Protein AF-A0A519VRC7-F1 (afdb_monomer_lite)

Structure (mmCIF, N/CA/C/O backbone):
data_AF-A0A519VRC7-F1
#
_entry.id   AF-A0A519VRC7-F1
#
loop_
_atom_site.group_PDB
_atom_site.id
_atom_site.type_symbol
_atom_site.label_atom_id
_atom_site.label_alt_id
_atom_site.label_comp_id
_atom_site.label_asym_id
_atom_site.label_entity_id
_atom_site.label_seq_id
_atom_site.pdbx_PDB_ins_code
_atom_site.Cartn_x
_atom_site.Cartn_y
_atom_site.Cartn_z
_atom_site.occupancy
_atom_site.B_iso_or_equiv
_atom_site.auth_seq_id
_atom_site.auth_comp_id
_atom_site.auth_asym_id
_atom_site.auth_atom_id
_atom_site.pdbx_PDB_model_num
ATOM 1 N N . MET A 1 1 ? -18.542 -10.908 6.623 1.00 58.62 1 MET A N 1
ATOM 2 C CA . MET A 1 1 ? -17.490 -10.082 5.990 1.00 58.62 1 MET A CA 1
ATOM 3 C C . MET A 1 1 ? -16.163 -10.431 6.639 1.00 58.62 1 MET A C 1
ATOM 5 O O . MET A 1 1 ? -16.157 -10.652 7.844 1.00 58.62 1 MET A O 1
ATOM 9 N N . LYS A 1 2 ? -15.075 -10.552 5.869 1.00 70.38 2 LYS A N 1
ATOM 10 C CA . LYS A 1 2 ? -13.732 -10.655 6.460 1.00 70.38 2 LYS A CA 1
ATOM 11 C C . LYS A 1 2 ? -13.361 -9.280 7.009 1.00 70.38 2 LYS A C 1
ATOM 13 O O . LYS A 1 2 ? -13.588 -8.289 6.325 1.00 70.38 2 LYS A O 1
ATOM 18 N N . VAL A 1 3 ? -12.844 -9.231 8.231 1.00 91.62 3 VAL A N 1
ATOM 19 C CA . VAL A 1 3 ? -12.370 -7.981 8.828 1.00 91.62 3 VAL A CA 1
ATOM 20 C C . VAL A 1 3 ? -11.045 -7.610 8.151 1.00 91.62 3 VAL A C 1
ATOM 22 O O . VAL A 1 3 ? -10.138 -8.446 8.086 1.00 91.62 3 VAL A O 1
ATOM 25 N N . GLU A 1 4 ? -10.968 -6.409 7.576 1.00 96.88 4 GLU A N 1
ATOM 26 C CA . GLU A 1 4 ? -9.759 -5.900 6.919 1.00 96.88 4 GLU A CA 1
ATOM 27 C C . GLU A 1 4 ? -8.818 -5.296 7.959 1.00 96.88 4 GLU A C 1
ATOM 29 O O . GLU A 1 4 ? -9.276 -4.510 8.776 1.00 96.88 4 GLU A O 1
ATOM 34 N N . TYR A 1 5 ? -7.531 -5.639 7.935 1.00 97.56 5 TYR A N 1
ATOM 35 C CA . TYR A 1 5 ? -6.515 -5.116 8.850 1.00 97.56 5 TYR A CA 1
ATOM 36 C C . TYR A 1 5 ? -5.162 -4.943 8.153 1.00 97.56 5 TYR A C 1
ATOM 38 O O . TYR A 1 5 ? -4.868 -5.587 7.141 1.00 97.56 5 TYR A O 1
ATOM 46 N N . ILE A 1 6 ? -4.320 -4.076 8.715 1.00 98.12 6 ILE A N 1
ATOM 47 C CA . ILE A 1 6 ? -2.991 -3.750 8.194 1.00 98.12 6 ILE A CA 1
ATOM 48 C C . ILE A 1 6 ? -2.000 -4.881 8.485 1.00 98.12 6 ILE A C 1
ATOM 50 O O . ILE A 1 6 ? -1.872 -5.308 9.633 1.00 98.12 6 ILE A O 1
ATOM 54 N N . LEU A 1 7 ? -1.266 -5.336 7.466 1.00 97.06 7 LEU A N 1
ATOM 55 C CA . LEU A 1 7 ? -0.176 -6.306 7.610 1.00 97.06 7 LEU A CA 1
ATOM 56 C C . LEU A 1 7 ? 1.176 -5.621 7.813 1.00 97.06 7 LEU A C 1
ATOM 58 O O . LEU A 1 7 ? 1.909 -5.950 8.746 1.00 97.06 7 LEU A O 1
ATOM 62 N N . CYS A 1 8 ? 1.531 -4.692 6.924 1.00 97.12 8 CYS A N 1
ATOM 63 C CA . CYS A 1 8 ? 2.845 -4.056 6.916 1.00 97.12 8 CYS A CA 1
ATOM 64 C C . CYS A 1 8 ? 2.860 -2.764 6.092 1.00 97.12 8 CYS A C 1
ATOM 66 O O . CYS A 1 8 ? 1.933 -2.474 5.332 1.00 97.12 8 CYS A O 1
ATOM 68 N N . ALA A 1 9 ? 3.932 -1.986 6.258 1.00 97.19 9 ALA A N 1
ATOM 69 C CA . ALA A 1 9 ? 4.186 -0.812 5.436 1.00 97.19 9 ALA A CA 1
ATOM 70 C C . ALA A 1 9 ? 4.524 -1.229 4.004 1.00 97.19 9 ALA A C 1
ATOM 72 O O . ALA A 1 9 ? 5.100 -2.294 3.762 1.00 97.19 9 ALA A O 1
ATOM 73 N N . SER A 1 10 ? 4.191 -0.365 3.055 1.00 96.56 10 SER A N 1
ATOM 74 C CA . SER A 1 10 ? 4.404 -0.629 1.643 1.00 96.56 10 SER A CA 1
ATOM 75 C C . SER A 1 10 ? 4.634 0.645 0.842 1.00 96.56 10 SER A C 1
ATOM 77 O O . SER A 1 10 ? 4.271 1.742 1.271 1.00 96.56 10 SER A O 1
ATOM 79 N N . ILE A 1 11 ? 5.259 0.496 -0.321 1.00 93.56 11 ILE A N 1
ATOM 80 C CA . ILE A 1 11 ? 5.466 1.581 -1.279 1.00 93.56 11 ILE A CA 1
ATOM 81 C C . ILE A 1 11 ? 5.090 1.069 -2.659 1.00 93.56 11 ILE A C 1
ATOM 83 O O . ILE A 1 11 ? 5.576 0.011 -3.065 1.00 93.56 11 ILE A O 1
ATOM 87 N N . HIS A 1 12 ? 4.234 1.811 -3.353 1.00 93.12 12 HIS A N 1
ATOM 88 C CA . HIS A 1 12 ? 3.865 1.534 -4.736 1.00 93.12 12 HIS A CA 1
ATOM 89 C C . HIS A 1 12 ? 4.799 2.275 -5.696 1.00 93.12 12 HIS A C 1
ATOM 91 O O . HIS A 1 12 ? 4.997 3.481 -5.577 1.00 93.12 12 HIS A O 1
ATOM 97 N N . PHE A 1 13 ? 5.376 1.541 -6.642 1.00 88.12 13 PHE A N 1
ATOM 98 C CA . PHE A 1 13 ? 6.201 2.070 -7.720 1.00 88.12 13 PHE A CA 1
ATOM 99 C C . PHE A 1 13 ? 5.489 1.793 -9.036 1.00 88.12 13 PHE A C 1
ATOM 101 O O . PHE A 1 13 ? 5.391 0.638 -9.453 1.00 88.12 13 PHE A O 1
ATOM 108 N N . ASP A 1 14 ? 4.973 2.841 -9.671 1.00 88.44 14 ASP A N 1
ATOM 109 C CA . ASP A 1 14 ? 4.269 2.711 -10.942 1.00 88.44 14 ASP A CA 1
ATOM 110 C C . ASP A 1 14 ? 5.249 2.762 -12.117 1.00 88.44 14 ASP A C 1
ATOM 112 O O . ASP A 1 14 ? 5.842 3.799 -12.409 1.00 88.44 14 ASP A O 1
ATOM 116 N N . ASP A 1 15 ? 5.429 1.625 -12.786 1.00 87.44 15 ASP A N 1
ATOM 117 C CA . ASP A 1 15 ? 6.232 1.492 -14.004 1.00 87.44 15 ASP A CA 1
ATOM 118 C C . ASP A 1 15 ? 5.366 1.389 -15.273 1.00 87.44 15 ASP A C 1
ATOM 120 O O . ASP A 1 15 ? 5.877 1.099 -16.359 1.00 87.44 15 ASP A O 1
ATOM 124 N N . GLY A 1 16 ? 4.049 1.594 -15.141 1.00 89.38 16 GLY A N 1
ATOM 125 C CA . GLY A 1 16 ? 3.080 1.491 -16.229 1.00 89.38 16 GLY A CA 1
ATOM 126 C C . GLY A 1 16 ? 2.809 0.063 -16.716 1.00 89.38 16 GLY A C 1
ATOM 127 O O . GLY A 1 16 ? 2.117 -0.106 -17.721 1.00 89.38 16 GLY A O 1
ATOM 128 N N . LYS A 1 17 ? 3.328 -0.976 -16.046 1.00 92.56 17 LYS A N 1
ATOM 129 C CA . LYS A 1 17 ? 3.153 -2.385 -16.439 1.00 92.56 17 LYS A CA 1
ATOM 130 C C . LYS A 1 17 ? 2.329 -3.150 -15.415 1.00 92.56 17 LYS A C 1
ATOM 132 O O . LYS A 1 17 ? 2.380 -2.866 -14.227 1.00 92.56 17 LYS A O 1
ATOM 137 N N . LYS A 1 18 ? 1.584 -4.157 -15.871 1.00 96.44 18 LYS A N 1
ATOM 138 C CA . LYS A 1 18 ? 0.919 -5.116 -14.983 1.00 96.44 18 LYS A CA 1
ATOM 139 C C . LYS A 1 18 ? 1.885 -6.250 -14.641 1.00 96.44 18 LYS A C 1
ATOM 141 O O . LYS A 1 18 ? 2.461 -6.846 -15.549 1.00 96.44 18 LYS A O 1
ATOM 146 N N . HIS A 1 19 ? 2.009 -6.555 -13.357 1.00 95.06 19 HIS A N 1
ATOM 147 C CA . HIS A 1 19 ? 2.846 -7.617 -12.808 1.00 95.06 19 HIS A CA 1
ATOM 148 C C . HIS A 1 19 ? 1.994 -8.694 -12.131 1.00 95.06 19 HIS A C 1
ATOM 150 O O . HIS A 1 19 ? 0.927 -8.421 -11.573 1.00 95.06 19 HIS A O 1
ATOM 156 N N . ASP A 1 20 ? 2.477 -9.935 -12.160 1.00 94.69 20 ASP A N 1
ATOM 157 C CA . ASP A 1 20 ? 1.837 -11.040 -11.450 1.00 94.69 20 ASP A CA 1
ATOM 158 C C . ASP A 1 20 ? 2.011 -10.878 -9.934 1.00 94.69 20 ASP A C 1
ATOM 160 O O . ASP A 1 20 ? 3.091 -10.550 -9.444 1.00 94.69 20 ASP A O 1
ATOM 164 N N . GLY A 1 21 ? 0.938 -11.120 -9.177 1.00 90.81 21 GLY A N 1
ATOM 165 C CA . GLY A 1 21 ? 0.962 -11.037 -7.714 1.00 90.81 21 GLY A CA 1
ATOM 166 C C . GLY A 1 21 ? 0.957 -9.617 -7.132 1.00 90.81 21 GLY A C 1
ATOM 167 O O . GLY A 1 21 ? 1.192 -9.470 -5.934 1.00 90.81 21 GLY A O 1
ATOM 168 N N . GLN A 1 22 ? 0.685 -8.578 -7.933 1.00 94.75 22 GLN A N 1
ATOM 169 C CA . GLN A 1 22 ? 0.440 -7.229 -7.408 1.00 94.75 22 GLN A CA 1
ATOM 170 C C . GLN A 1 22 ? -0.881 -7.163 -6.606 1.00 94.75 22 GLN A C 1
ATOM 172 O O . GLN A 1 22 ? -1.768 -7.992 -6.832 1.00 94.75 22 GLN A O 1
ATOM 177 N N . PRO A 1 23 ? -1.048 -6.190 -5.688 1.00 96.75 23 PRO A N 1
ATOM 178 C CA . PRO A 1 23 ? -2.302 -6.016 -4.954 1.00 96.75 23 PRO A CA 1
ATOM 179 C C . PRO A 1 23 ? -3.508 -5.813 -5.878 1.00 96.75 23 PRO A C 1
ATOM 181 O O . PRO A 1 23 ? -3.400 -5.165 -6.919 1.00 96.75 23 PRO A O 1
ATOM 184 N N . ASP A 1 24 ? -4.674 -6.309 -5.463 1.00 96.62 24 ASP A N 1
ATOM 185 C CA . ASP A 1 24 ? -5.881 -6.403 -6.300 1.00 96.62 24 ASP A CA 1
ATOM 186 C C . ASP A 1 24 ? -6.395 -5.034 -6.778 1.00 96.62 24 ASP A C 1
ATOM 188 O O . ASP A 1 24 ? -7.063 -4.930 -7.806 1.00 96.62 24 ASP A O 1
ATOM 192 N N . ASN A 1 25 ? -6.095 -3.973 -6.025 1.00 96.94 25 ASN A N 1
ATOM 193 C CA . ASN A 1 25 ? -6.519 -2.604 -6.307 1.00 96.94 25 ASN A CA 1
ATOM 194 C C . ASN A 1 25 ? -5.438 -1.737 -6.973 1.00 96.94 25 ASN A C 1
ATOM 196 O O . ASN A 1 25 ? -5.619 -0.526 -7.089 1.00 96.94 25 ASN A O 1
ATOM 200 N N . ILE A 1 26 ? -4.328 -2.336 -7.402 1.00 95.25 26 ILE A N 1
ATOM 201 C CA . ILE A 1 26 ? -3.294 -1.676 -8.199 1.00 95.25 26 ILE A CA 1
ATOM 202 C C . ILE A 1 26 ? -3.458 -2.124 -9.649 1.00 95.25 26 ILE A C 1
ATOM 204 O O . ILE A 1 26 ? -3.598 -3.314 -9.918 1.00 95.25 26 ILE A O 1
ATOM 208 N N . ALA A 1 27 ? -3.470 -1.180 -10.594 1.00 95.75 27 ALA A N 1
ATOM 209 C CA . ALA A 1 27 ? -3.605 -1.483 -12.022 1.00 95.75 27 ALA A CA 1
ATOM 210 C C . ALA A 1 27 ? -2.246 -1.762 -12.684 1.00 95.75 27 ALA A C 1
ATOM 212 O O . ALA A 1 27 ? -2.108 -2.733 -13.431 1.00 95.75 27 ALA A O 1
ATOM 213 N N . THR A 1 28 ? -1.242 -0.943 -12.369 1.00 94.62 28 THR A N 1
ATOM 214 C CA . THR A 1 28 ? 0.121 -1.002 -12.912 1.00 94.62 28 THR A CA 1
ATOM 215 C C . THR A 1 28 ? 1.159 -0.749 -11.825 1.00 94.62 28 THR A C 1
ATOM 217 O O . THR A 1 28 ? 0.840 -0.202 -10.769 1.00 94.62 28 THR A O 1
ATOM 220 N N . GLY A 1 29 ? 2.404 -1.142 -12.073 1.00 91.06 29 GLY A N 1
ATOM 221 C CA . GLY A 1 29 ? 3.483 -1.054 -11.108 1.00 91.06 29 GLY A CA 1
ATOM 222 C C . GLY A 1 29 ? 3.559 -2.237 -10.158 1.00 91.06 29 GLY A C 1
ATOM 223 O O . GLY A 1 29 ? 2.828 -3.221 -10.252 1.00 91.06 29 GLY A O 1
ATOM 224 N N . PHE A 1 30 ? 4.466 -2.114 -9.201 1.00 92.56 30 PHE A N 1
ATOM 225 C CA . PHE A 1 30 ? 4.718 -3.122 -8.183 1.00 92.56 30 PHE A CA 1
ATOM 226 C C . PHE A 1 30 ? 4.752 -2.489 -6.793 1.00 92.56 30 PHE A C 1
ATOM 228 O O . PHE A 1 30 ? 4.959 -1.285 -6.632 1.00 92.56 30 PHE A O 1
ATOM 235 N N . VAL A 1 31 ? 4.547 -3.312 -5.767 1.00 94.69 31 VAL A N 1
ATOM 236 C CA . VAL A 1 31 ? 4.521 -2.870 -4.371 1.00 94.69 31 VAL A CA 1
ATOM 237 C C . VAL A 1 31 ? 5.629 -3.562 -3.590 1.00 94.69 31 VAL A C 1
ATOM 239 O O . VAL A 1 31 ? 5.736 -4.785 -3.611 1.00 94.69 31 VAL A O 1
ATOM 242 N N . ILE A 1 32 ? 6.445 -2.781 -2.879 1.00 94.50 32 ILE A N 1
ATOM 243 C CA . ILE A 1 32 ? 7.470 -3.308 -1.971 1.00 94.50 32 ILE A CA 1
ATOM 244 C C . ILE A 1 32 ? 6.993 -3.168 -0.536 1.00 94.50 32 ILE A C 1
ATOM 246 O O . ILE A 1 32 ? 6.724 -2.062 -0.063 1.00 94.50 32 ILE A O 1
ATOM 250 N N . CYS A 1 33 ? 6.951 -4.296 0.163 1.00 96.00 33 CYS A N 1
ATOM 251 C CA . CYS A 1 33 ? 6.538 -4.391 1.555 1.00 96.00 33 CYS A CA 1
ATOM 252 C C . CYS A 1 33 ? 7.739 -4.446 2.504 1.00 96.00 33 CYS A C 1
ATOM 254 O O . CYS A 1 33 ? 8.799 -4.973 2.171 1.00 96.00 33 CYS A O 1
ATOM 256 N N . GLY A 1 34 ? 7.551 -3.954 3.724 1.00 95.06 34 GLY A N 1
ATOM 257 C CA . GLY A 1 34 ? 8.567 -3.982 4.767 1.00 95.06 34 GLY A CA 1
ATOM 258 C C . GLY A 1 34 ? 7.966 -3.727 6.142 1.00 95.06 34 GLY A C 1
ATOM 259 O O . GLY A 1 34 ? 6.842 -3.242 6.266 1.00 95.06 34 GLY A O 1
ATOM 260 N N . ARG A 1 35 ? 8.720 -4.033 7.207 1.00 94.75 35 ARG A N 1
ATOM 261 C CA . ARG A 1 35 ? 8.265 -3.762 8.583 1.00 94.75 35 ARG A CA 1
ATOM 262 C C . ARG A 1 35 ? 7.905 -2.282 8.761 1.00 94.75 35 ARG A C 1
ATOM 264 O O . ARG A 1 35 ? 6.907 -1.962 9.389 1.00 94.75 35 ARG A O 1
ATOM 271 N N . ARG A 1 36 ? 8.702 -1.376 8.196 1.00 93.44 36 ARG A N 1
ATOM 272 C CA . ARG A 1 36 ? 8.420 0.062 8.095 1.00 93.44 36 ARG A CA 1
ATOM 273 C C . ARG A 1 36 ? 8.807 0.567 6.706 1.00 93.44 36 ARG A C 1
ATOM 275 O O . ARG A 1 36 ? 9.580 -0.088 6.011 1.00 93.44 36 ARG A O 1
ATOM 282 N N . HIS A 1 37 ? 8.356 1.766 6.337 1.00 92.06 37 HIS A N 1
ATOM 283 C CA . HIS A 1 37 ? 8.649 2.365 5.025 1.00 92.06 37 HIS A CA 1
ATOM 284 C C . HIS A 1 37 ? 10.154 2.450 4.717 1.00 92.06 37 HIS A C 1
ATOM 286 O O . HIS A 1 37 ? 10.565 2.231 3.581 1.00 92.06 37 HIS A O 1
ATOM 292 N N . HIS A 1 38 ? 10.999 2.706 5.728 1.00 90.19 38 HIS A N 1
ATOM 293 C CA . HIS A 1 38 ? 12.454 2.715 5.535 1.00 90.19 38 HIS A CA 1
ATOM 294 C C . HIS A 1 38 ? 12.996 1.349 5.083 1.00 90.19 38 HIS A C 1
ATOM 296 O O . HIS A 1 38 ? 13.928 1.307 4.285 1.00 90.19 38 HIS A O 1
ATOM 302 N N . ASN A 1 39 ? 12.400 0.241 5.543 1.00 93.56 39 ASN A N 1
ATOM 303 C CA . ASN A 1 39 ? 12.791 -1.098 5.111 1.00 93.56 39 ASN A CA 1
ATOM 304 C C . ASN A 1 39 ? 12.406 -1.338 3.649 1.00 93.56 39 ASN A C 1
ATOM 306 O O . ASN A 1 39 ? 13.199 -1.929 2.930 1.00 93.56 39 ASN A O 1
ATOM 310 N N . CYS A 1 40 ? 11.260 -0.824 3.183 1.00 92.62 40 CYS A N 1
ATOM 311 C CA . CYS A 1 40 ? 10.874 -0.924 1.771 1.00 92.62 40 CYS A CA 1
ATOM 312 C C . CYS A 1 40 ? 11.926 -0.276 0.857 1.00 92.62 40 CYS A C 1
ATOM 314 O O . CYS A 1 40 ? 12.377 -0.887 -0.111 1.00 92.62 40 CYS A O 1
ATOM 316 N N . TYR A 1 41 ? 12.365 0.944 1.192 1.00 88.50 41 TYR A N 1
ATOM 317 C CA . TYR A 1 41 ? 13.406 1.635 0.426 1.00 88.50 41 TYR A CA 1
ATOM 318 C C . TYR A 1 41 ? 14.753 0.905 0.473 1.00 88.50 41 TYR A C 1
ATOM 320 O O . TYR A 1 41 ? 15.419 0.799 -0.554 1.00 88.50 41 TYR A O 1
ATOM 328 N N . GLN A 1 42 ? 15.149 0.389 1.641 1.00 89.81 42 GLN A N 1
ATOM 329 C CA . GLN A 1 42 ? 16.382 -0.390 1.778 1.00 89.81 42 GLN A CA 1
ATOM 330 C C . GLN A 1 42 ? 16.344 -1.660 0.924 1.00 89.81 42 GLN A C 1
ATOM 332 O O . GLN A 1 42 ? 17.304 -1.926 0.209 1.00 89.81 42 GLN A O 1
ATOM 337 N N . THR A 1 43 ? 15.235 -2.405 0.938 1.00 92.38 43 THR A N 1
ATOM 338 C CA . THR A 1 43 ? 15.060 -3.594 0.094 1.00 92.38 43 THR A CA 1
ATOM 339 C C . THR A 1 43 ? 15.207 -3.252 -1.385 1.00 92.38 43 THR A C 1
ATOM 341 O O . THR A 1 43 ? 15.953 -3.933 -2.086 1.00 92.38 43 THR A O 1
ATOM 344 N N . LEU A 1 44 ? 14.561 -2.179 -1.854 1.00 88.50 44 LEU A N 1
ATOM 345 C CA . LEU A 1 44 ? 14.691 -1.740 -3.243 1.00 88.50 44 LEU A CA 1
ATOM 346 C C . LEU A 1 44 ? 16.144 -1.403 -3.602 1.00 88.50 44 LEU A C 1
ATOM 348 O O . LEU A 1 44 ? 16.645 -1.858 -4.629 1.00 88.50 44 LEU A O 1
ATOM 352 N N . GLN A 1 45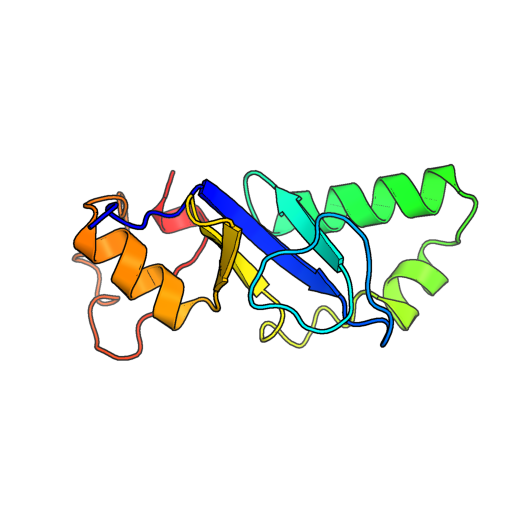 ? 16.829 -0.642 -2.743 1.00 86.50 45 GLN A N 1
ATOM 353 C CA . GLN A 1 45 ? 18.229 -0.281 -2.957 1.00 86.50 45 GLN A CA 1
ATOM 354 C C . GLN A 1 45 ? 19.125 -1.525 -3.016 1.00 86.50 45 GLN A C 1
ATOM 356 O O . GLN A 1 45 ? 19.927 -1.658 -3.935 1.00 86.50 45 GLN A O 1
ATOM 361 N N . SER A 1 46 ? 18.963 -2.466 -2.081 1.00 89.75 46 SER A N 1
ATOM 362 C CA . SER A 1 46 ? 19.747 -3.705 -2.057 1.00 89.75 46 SER A CA 1
ATOM 363 C C . SER A 1 46 ? 19.540 -4.560 -3.308 1.00 89.75 46 SER A C 1
ATOM 365 O O . SER A 1 46 ? 20.511 -5.102 -3.831 1.00 89.75 46 SER A O 1
ATOM 367 N N . ILE A 1 47 ? 18.304 -4.660 -3.813 1.00 90.00 47 ILE A N 1
ATOM 368 C CA . ILE A 1 47 ? 18.013 -5.374 -5.064 1.00 90.00 47 ILE A CA 1
ATOM 369 C C . ILE A 1 47 ? 18.693 -4.678 -6.247 1.00 90.00 47 ILE A C 1
ATOM 371 O O . ILE A 1 47 ? 19.344 -5.345 -7.046 1.00 90.00 47 ILE A O 1
ATOM 375 N N . GLY A 1 48 ? 18.588 -3.349 -6.349 1.00 87.50 48 GLY A N 1
ATOM 376 C CA . GLY A 1 48 ? 19.210 -2.599 -7.440 1.00 87.50 48 GLY A CA 1
ATOM 377 C C . GLY A 1 48 ? 20.733 -2.760 -7.471 1.00 87.50 48 GLY A C 1
ATOM 378 O O . GLY A 1 48 ? 21.286 -3.086 -8.519 1.00 87.50 48 GLY A O 1
ATOM 379 N N . VAL A 1 49 ? 21.394 -2.653 -6.313 1.00 86.62 49 VAL A N 1
ATOM 380 C CA . VAL A 1 49 ? 22.843 -2.889 -6.184 1.00 86.62 49 VAL A CA 1
ATOM 381 C C . VAL A 1 49 ? 23.214 -4.316 -6.598 1.00 86.62 49 VAL A C 1
ATOM 383 O O . VAL A 1 49 ? 24.177 -4.509 -7.339 1.00 86.62 49 VAL A O 1
ATOM 386 N N . ALA A 1 50 ? 22.440 -5.322 -6.178 1.00 90.88 50 ALA A N 1
ATOM 387 C CA . ALA A 1 50 ? 22.680 -6.717 -6.555 1.00 90.88 50 ALA A CA 1
ATOM 388 C C . ALA A 1 50 ? 22.534 -6.968 -8.069 1.00 90.88 50 ALA A C 1
ATOM 390 O O . ALA A 1 50 ? 23.173 -7.873 -8.603 1.00 90.88 50 ALA A O 1
ATOM 391 N N . LEU A 1 51 ? 21.725 -6.160 -8.761 1.00 90.19 51 LEU A N 1
ATOM 392 C CA . LEU A 1 51 ? 21.544 -6.194 -10.215 1.00 90.19 51 LEU A CA 1
ATOM 393 C C . LEU A 1 51 ? 22.540 -5.298 -10.976 1.00 90.19 51 LEU A C 1
ATOM 395 O O . LEU A 1 51 ? 22.453 -5.197 -12.198 1.00 90.19 51 LEU A O 1
ATOM 399 N N . GLY A 1 52 ? 23.487 -4.658 -10.282 1.00 87.56 52 GLY A N 1
ATOM 400 C CA . GLY A 1 52 ? 24.486 -3.775 -10.889 1.00 87.56 52 GLY A CA 1
ATOM 401 C C . GLY A 1 52 ? 23.954 -2.396 -11.290 1.00 87.56 52 GLY A C 1
ATOM 402 O O . GLY A 1 52 ? 24.604 -1.706 -12.072 1.00 87.56 52 GLY A O 1
ATOM 403 N N . ILE A 1 53 ? 22.792 -1.988 -10.773 1.00 84.19 53 ILE A N 1
ATOM 404 C CA . ILE A 1 53 ? 22.230 -0.649 -10.982 1.00 84.19 53 ILE A CA 1
ATOM 405 C C . ILE A 1 53 ? 22.937 0.320 -10.031 1.00 84.19 53 ILE A C 1
ATOM 407 O O . ILE A 1 53 ? 23.051 0.050 -8.833 1.00 84.19 53 ILE A O 1
ATOM 411 N N . SER A 1 54 ? 23.413 1.450 -10.555 1.00 76.19 54 SER A N 1
ATOM 412 C CA . SER A 1 54 ? 24.088 2.461 -9.736 1.00 76.19 54 SER A CA 1
ATOM 413 C C . SER A 1 54 ? 23.126 3.123 -8.739 1.00 76.19 54 SER A C 1
ATOM 415 O O . SER A 1 54 ? 21.948 3.326 -9.039 1.00 76.19 54 SER A O 1
ATOM 417 N N . ASP A 1 55 ? 23.625 3.513 -7.560 1.00 69.50 55 ASP A N 1
ATOM 418 C CA . ASP A 1 55 ? 22.817 4.208 -6.543 1.00 69.50 55 ASP A CA 1
ATOM 419 C C . ASP A 1 55 ? 22.134 5.471 -7.109 1.00 69.50 55 ASP A C 1
ATOM 421 O O . ASP A 1 55 ? 20.970 5.740 -6.805 1.00 69.50 55 ASP A O 1
ATOM 425 N N . ASP A 1 56 ? 22.821 6.206 -7.990 1.00 69.44 56 ASP A N 1
ATOM 426 C CA . ASP A 1 56 ? 22.293 7.404 -8.650 1.00 69.44 56 ASP A CA 1
ATOM 427 C C . ASP A 1 56 ? 21.100 7.103 -9.571 1.00 69.44 56 ASP A C 1
ATOM 429 O O . ASP A 1 56 ? 20.159 7.897 -9.634 1.00 69.44 56 ASP A O 1
ATOM 433 N N . GLU A 1 57 ? 21.101 5.966 -10.273 1.00 67.25 57 GLU A N 1
ATOM 434 C CA . GLU A 1 57 ? 19.982 5.543 -11.124 1.00 67.25 57 GLU A CA 1
ATOM 435 C C . GLU A 1 57 ? 18.785 5.068 -10.303 1.00 67.25 57 GLU A C 1
ATOM 437 O O . GLU A 1 57 ? 17.646 5.387 -10.649 1.00 67.25 57 GLU A O 1
ATOM 442 N N . ILE A 1 58 ? 19.024 4.363 -9.193 1.00 67.88 58 ILE A N 1
ATOM 443 C CA . ILE A 1 58 ? 17.956 3.954 -8.272 1.00 67.88 58 ILE A CA 1
ATOM 444 C C . ILE A 1 58 ? 17.286 5.209 -7.690 1.00 67.88 58 ILE A C 1
ATOM 446 O O . ILE A 1 58 ? 16.059 5.331 -7.710 1.00 67.88 58 ILE A O 1
ATOM 450 N N . VAL A 1 59 ? 18.083 6.180 -7.225 1.00 62.44 59 VAL A N 1
ATOM 451 C CA . VAL A 1 59 ? 17.588 7.435 -6.640 1.00 62.44 59 VAL A CA 1
ATOM 452 C C . VAL A 1 59 ? 16.850 8.300 -7.666 1.00 62.44 59 VAL A C 1
ATOM 454 O O . VAL A 1 59 ? 15.772 8.799 -7.349 1.00 62.44 59 VAL A O 1
ATOM 457 N N . LYS A 1 60 ? 17.375 8.461 -8.889 1.00 60.97 60 LYS A N 1
ATOM 458 C CA . LYS A 1 60 ? 16.756 9.311 -9.924 1.00 60.97 60 LYS A CA 1
ATOM 459 C C . LYS A 1 60 ? 15.472 8.732 -10.518 1.00 60.97 60 LYS A C 1
ATOM 461 O O . LYS A 1 60 ? 14.559 9.505 -10.793 1.00 60.97 60 LYS A O 1
ATOM 466 N N . ASN A 1 61 ? 15.400 7.416 -10.729 1.00 57.03 61 ASN A N 1
ATOM 467 C CA . ASN A 1 61 ? 14.303 6.809 -11.492 1.00 57.03 61 ASN A CA 1
ATOM 468 C C . ASN A 1 61 ? 13.158 6.275 -10.625 1.00 57.03 61 ASN A C 1
ATOM 470 O O . ASN A 1 61 ? 12.022 6.242 -11.084 1.00 57.03 61 ASN A O 1
ATOM 474 N N . LEU A 1 62 ? 13.434 5.840 -9.392 1.00 57.94 62 LEU A N 1
ATOM 475 C CA . LEU A 1 62 ? 12.442 5.141 -8.562 1.00 57.94 62 LEU A CA 1
ATOM 476 C C . LEU A 1 62 ? 12.179 5.831 -7.229 1.00 57.94 62 LEU A C 1
ATOM 478 O O . LEU A 1 62 ? 11.131 5.625 -6.623 1.00 57.94 62 LEU A O 1
ATOM 482 N N . ILE A 1 63 ? 13.117 6.649 -6.755 1.00 59.03 63 ILE A N 1
ATOM 483 C CA . ILE A 1 63 ? 13.044 7.222 -5.420 1.00 59.03 63 ILE A CA 1
ATOM 484 C C . ILE A 1 63 ? 13.005 8.746 -5.488 1.00 59.03 63 ILE A C 1
ATOM 486 O O . ILE A 1 63 ? 13.868 9.431 -4.935 1.00 59.03 63 ILE A O 1
ATOM 490 N N . ASN A 1 64 ? 11.939 9.303 -6.064 1.00 56.00 64 ASN A N 1
ATOM 491 C CA . ASN A 1 64 ? 11.581 10.674 -5.721 1.00 56.00 64 ASN A CA 1
ATOM 492 C C . ASN A 1 64 ? 11.069 10.702 -4.264 1.00 56.00 64 ASN A C 1
ATOM 494 O O . ASN A 1 64 ? 9.872 10.739 -4.000 1.00 56.00 64 ASN A O 1
ATOM 498 N N . ARG A 1 65 ? 12.005 10.647 -3.298 1.00 53.84 65 ARG A N 1
ATOM 499 C CA . ARG A 1 65 ? 11.769 10.601 -1.835 1.00 53.84 65 ARG A CA 1
ATOM 500 C C . ARG A 1 65 ? 10.934 11.770 -1.317 1.00 53.84 65 ARG A C 1
ATOM 502 O O . ARG A 1 65 ? 10.530 11.751 -0.157 1.00 53.84 65 ARG A O 1
ATOM 509 N N . THR A 1 66 ? 10.754 12.807 -2.131 1.00 50.88 66 THR A N 1
ATOM 510 C CA . THR A 1 66 ? 10.080 14.037 -1.726 1.00 50.88 66 THR A CA 1
ATOM 511 C C . THR A 1 66 ? 8.568 13.878 -1.688 1.00 50.88 66 THR A C 1
ATOM 513 O O . THR A 1 66 ? 7.946 14.504 -0.831 1.00 50.88 66 THR A O 1
ATOM 516 N N . ASN A 1 67 ? 7.985 13.001 -2.519 1.00 58.00 67 ASN A N 1
ATOM 517 C CA . 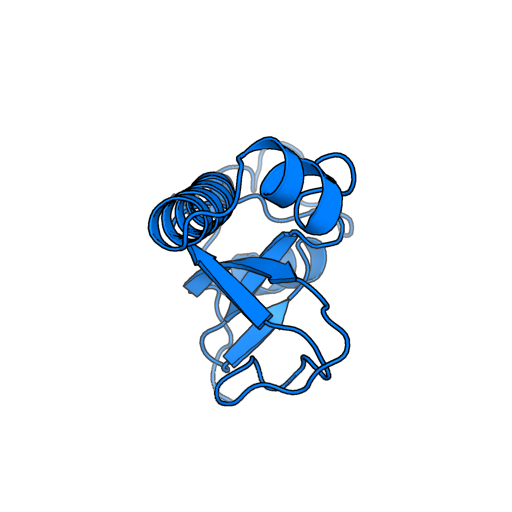ASN A 1 67 ? 6.547 12.786 -2.502 1.00 58.00 67 ASN A CA 1
ATOM 518 C C . ASN A 1 67 ? 6.167 11.528 -1.700 1.00 58.00 67 ASN A C 1
ATOM 520 O O . ASN A 1 67 ? 6.529 10.403 -2.049 1.00 58.00 67 ASN A O 1
ATOM 524 N N . ARG A 1 68 ? 5.457 11.728 -0.582 1.00 67.19 68 ARG A N 1
ATOM 525 C CA . ARG A 1 68 ? 4.987 10.648 0.303 1.00 67.19 68 ARG A CA 1
ATOM 526 C C . ARG A 1 68 ? 3.699 9.992 -0.196 1.00 67.19 68 ARG A C 1
ATOM 528 O O . ARG A 1 68 ? 3.275 9.024 0.427 1.00 67.19 68 ARG A O 1
ATOM 535 N N . ASP A 1 69 ? 3.125 10.471 -1.298 1.00 70.44 69 ASP A N 1
ATOM 536 C CA . ASP A 1 69 ? 1.864 9.971 -1.863 1.00 70.44 69 ASP A CA 1
ATOM 537 C C . ASP A 1 69 ? 1.914 8.478 -2.233 1.00 70.44 69 ASP A C 1
ATOM 539 O O . ASP A 1 69 ? 0.893 7.800 -2.222 1.00 70.44 69 ASP A O 1
ATOM 543 N N . HIS A 1 70 ? 3.109 7.936 -2.486 1.00 82.75 70 HIS A N 1
ATOM 544 C CA . HIS A 1 70 ? 3.325 6.521 -2.816 1.00 82.75 70 HIS A CA 1
ATOM 545 C C . HIS A 1 70 ? 3.465 5.603 -1.589 1.00 82.75 70 HIS A C 1
ATOM 547 O O . HIS A 1 70 ? 3.607 4.386 -1.732 1.00 82.75 70 HIS A O 1
ATOM 553 N N . GLN A 1 71 ? 3.509 6.172 -0.378 1.00 92.25 71 GLN A N 1
ATOM 554 C CA . GLN A 1 71 ? 3.628 5.414 0.866 1.00 92.25 71 GLN A CA 1
ATOM 555 C C . GLN A 1 71 ? 2.253 4.980 1.358 1.00 92.25 71 GLN A C 1
ATOM 557 O O . GLN A 1 71 ? 1.327 5.782 1.480 1.00 92.25 71 GLN A O 1
ATOM 562 N N . GLY A 1 72 ? 2.151 3.711 1.724 1.00 95.94 72 GLY A N 1
ATOM 563 C CA . GLY A 1 72 ? 0.903 3.124 2.165 1.00 95.94 72 GLY A CA 1
ATOM 564 C C . GLY A 1 72 ? 1.126 1.828 2.917 1.00 95.94 72 GLY A C 1
ATOM 565 O O . GLY A 1 72 ? 2.204 1.548 3.442 1.00 95.94 72 GLY A O 1
ATOM 566 N N . PHE A 1 73 ? 0.101 0.995 2.956 1.00 97.94 73 PHE A N 1
ATOM 567 C CA . PHE A 1 73 ? 0.115 -0.257 3.699 1.00 97.94 73 PHE A CA 1
ATOM 568 C C . PHE A 1 73 ? -0.554 -1.361 2.895 1.00 97.94 73 PHE A C 1
ATOM 570 O O . PHE A 1 73 ? -1.494 -1.098 2.149 1.00 97.94 73 PHE A O 1
ATOM 577 N N . VAL A 1 74 ? -0.079 -2.596 3.064 1.00 97.94 74 VAL A N 1
ATOM 578 C CA . VAL A 1 74 ? -0.774 -3.770 2.530 1.00 97.94 74 VAL A CA 1
ATOM 579 C C . VAL A 1 74 ? -1.695 -4.351 3.593 1.00 97.94 74 VAL A C 1
ATOM 581 O O . VAL A 1 74 ? -1.325 -4.433 4.768 1.00 97.94 74 VAL A O 1
ATOM 584 N N . THR A 1 75 ? -2.894 -4.754 3.182 1.00 98.12 75 THR A N 1
ATOM 585 C CA . THR A 1 75 ? -3.909 -5.350 4.057 1.00 98.12 75 THR A CA 1
ATOM 586 C C . THR A 1 75 ? -3.996 -6.864 3.879 1.00 98.12 75 THR A C 1
ATOM 588 O O . THR A 1 75 ? -3.519 -7.437 2.897 1.00 98.12 75 THR A O 1
ATOM 591 N N . ASN A 1 76 ? -4.651 -7.542 4.822 1.00 97.56 76 ASN A N 1
ATOM 592 C CA . ASN A 1 76 ? -4.954 -8.975 4.724 1.00 97.56 76 ASN A CA 1
ATOM 593 C C . ASN A 1 76 ? -5.891 -9.342 3.559 1.00 97.56 76 ASN A C 1
ATOM 595 O O . ASN A 1 76 ? -6.095 -10.528 3.300 1.00 97.56 76 ASN A O 1
ATOM 599 N N . LEU A 1 77 ? -6.476 -8.350 2.884 1.00 96.88 77 LEU A N 1
ATOM 600 C CA . LEU A 1 77 ? -7.321 -8.524 1.707 1.00 96.88 77 LEU A CA 1
ATOM 601 C C . LEU A 1 77 ? -6.563 -8.274 0.396 1.00 96.88 77 LEU A C 1
ATOM 603 O O . LEU A 1 77 ? -7.196 -8.044 -0.625 1.00 96.88 77 LEU A O 1
ATOM 607 N N . ASN A 1 78 ? -5.225 -8.323 0.421 1.00 96.56 78 ASN A N 1
ATOM 608 C CA . ASN A 1 78 ? -4.367 -8.099 -0.745 1.00 96.56 78 ASN A CA 1
ATOM 609 C C . ASN A 1 78 ? -4.568 -6.720 -1.400 1.00 96.56 78 ASN A C 1
ATOM 611 O O . ASN A 1 78 ? -4.505 -6.582 -2.619 1.00 96.56 78 ASN A O 1
ATOM 615 N N . ARG A 1 79 ? -4.815 -5.681 -0.594 1.00 97.62 79 ARG A N 1
ATOM 616 C CA . ARG A 1 79 ? -4.932 -4.297 -1.071 1.00 97.62 79 ARG A CA 1
ATOM 617 C C . ARG A 1 79 ? -3.730 -3.473 -0.647 1.00 97.62 79 ARG A C 1
ATOM 619 O O . ARG A 1 79 ? -3.256 -3.639 0.472 1.00 97.62 79 ARG A O 1
ATOM 626 N N . HIS A 1 80 ? -3.288 -2.558 -1.504 1.00 97.50 80 HIS A N 1
ATOM 627 C CA . HIS A 1 80 ? -2.419 -1.446 -1.125 1.00 97.50 80 HIS A CA 1
ATOM 628 C C . HIS A 1 80 ? -3.281 -0.214 -0.851 1.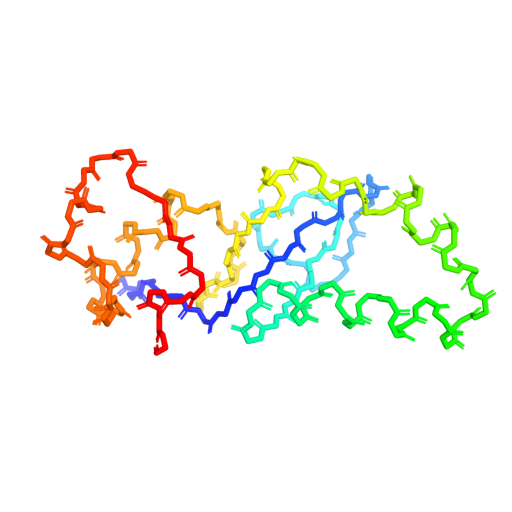00 97.50 80 HIS A C 1
ATOM 630 O O . HIS A 1 80 ? -4.013 0.234 -1.730 1.00 97.50 80 HIS A O 1
ATOM 636 N N . VAL A 1 81 ? -3.208 0.334 0.355 1.00 97.12 81 VAL A N 1
ATOM 637 C CA . VAL A 1 81 ? -4.014 1.487 0.772 1.00 97.12 81 VAL A CA 1
ATOM 638 C C . VAL A 1 81 ? -3.124 2.653 1.178 1.00 97.12 81 VAL A C 1
ATOM 640 O O . VAL A 1 81 ? -2.066 2.463 1.782 1.00 97.12 81 VAL A O 1
ATOM 643 N N . GLY A 1 82 ? -3.567 3.871 0.866 1.00 95.69 82 GLY A N 1
ATOM 644 C CA . GLY A 1 82 ? -2.898 5.093 1.306 1.00 95.69 82 GLY A CA 1
ATOM 645 C C . GLY A 1 82 ? -2.981 5.279 2.824 1.00 95.69 82 GLY A C 1
ATOM 646 O O . GLY A 1 82 ? -3.742 4.606 3.519 1.00 95.69 82 GLY A O 1
ATOM 647 N N . ARG A 1 83 ? -2.207 6.222 3.367 1.00 94.50 83 ARG A N 1
ATOM 648 C CA . ARG A 1 83 ? -2.050 6.392 4.826 1.00 94.50 83 ARG A CA 1
ATOM 649 C C . ARG A 1 83 ? -3.343 6.753 5.560 1.00 94.50 83 ARG A C 1
ATOM 651 O O . ARG A 1 83 ? -3.534 6.292 6.681 1.00 94.50 83 ARG A O 1
ATOM 658 N N . GLN A 1 84 ? -4.210 7.563 4.953 1.00 93.38 84 GLN A N 1
ATOM 659 C CA . GLN A 1 84 ? -5.483 7.969 5.564 1.00 93.38 84 GLN A CA 1
ATOM 660 C C . GLN A 1 84 ? -6.471 6.800 5.634 1.00 93.38 84 GLN A C 1
ATOM 662 O O . GLN A 1 84 ? -7.042 6.516 6.683 1.00 93.38 84 GLN A O 1
ATOM 667 N N . GLU A 1 85 ? -6.616 6.042 4.545 1.00 95.19 85 GLU A N 1
ATOM 668 C CA . GLU A 1 85 ? -7.425 4.823 4.569 1.00 95.19 85 GLU A CA 1
ATOM 669 C C . GLU A 1 85 ? -6.845 3.793 5.551 1.00 95.19 85 GLU A C 1
ATOM 671 O O . GLU A 1 85 ? -7.577 3.207 6.351 1.00 95.19 85 GLU A O 1
ATOM 676 N N . ALA A 1 86 ? -5.520 3.627 5.557 1.00 96.00 86 ALA A N 1
ATOM 677 C CA . ALA A 1 86 ? -4.845 2.724 6.477 1.00 96.00 86 ALA A CA 1
ATOM 678 C C . ALA A 1 86 ? -5.086 3.093 7.949 1.00 96.00 86 ALA A C 1
ATOM 680 O O . ALA A 1 86 ? -5.231 2.198 8.780 1.00 96.00 86 ALA A O 1
ATOM 681 N N . TRP A 1 87 ? -5.167 4.389 8.273 1.00 94.88 87 TRP A N 1
ATOM 682 C CA . TRP A 1 87 ? -5.500 4.864 9.618 1.00 94.88 87 TRP A CA 1
ATOM 683 C C . TRP A 1 87 ? -6.875 4.366 10.052 1.00 94.88 87 TRP A C 1
ATOM 685 O O . TRP A 1 87 ? -7.011 3.772 11.122 1.00 94.88 87 TRP A O 1
ATOM 695 N N . ASN A 1 88 ? -7.879 4.537 9.193 1.00 94.38 88 ASN A N 1
ATOM 696 C CA . ASN A 1 88 ? -9.246 4.109 9.470 1.00 94.38 88 ASN A CA 1
ATOM 697 C C . ASN A 1 88 ? -9.338 2.591 9.666 1.00 94.38 88 ASN A C 1
ATOM 699 O O . ASN A 1 88 ? -9.965 2.130 10.622 1.00 94.38 88 ASN A O 1
ATOM 703 N N . ILE A 1 89 ? -8.653 1.817 8.818 1.00 96.12 89 ILE A N 1
ATOM 704 C CA . ILE A 1 89 ? -8.571 0.355 8.937 1.00 96.12 89 ILE A CA 1
ATOM 705 C C . ILE A 1 89 ? -7.897 -0.046 10.258 1.00 96.12 89 ILE A C 1
ATOM 707 O O . ILE A 1 89 ? -8.447 -0.850 11.015 1.00 96.12 89 ILE A O 1
ATOM 711 N N . ALA A 1 90 ? -6.733 0.532 10.568 1.00 95.44 90 ALA A N 1
ATOM 712 C CA . ALA A 1 90 ? -5.978 0.226 11.780 1.00 95.44 90 ALA A CA 1
ATOM 713 C C . ALA A 1 90 ? -6.764 0.582 13.051 1.00 95.44 90 ALA A C 1
ATOM 715 O O . ALA A 1 90 ? -6.803 -0.210 13.995 1.00 95.44 90 ALA A O 1
ATOM 716 N N . LYS A 1 91 ? -7.430 1.742 13.062 1.00 93.12 91 LYS A N 1
ATOM 717 C CA . LYS A 1 91 ? -8.286 2.206 14.160 1.00 93.12 91 LYS A CA 1
ATOM 718 C C . LYS A 1 91 ? -9.469 1.267 14.380 1.00 93.12 91 LYS A C 1
ATOM 720 O O . LYS A 1 91 ? -9.685 0.827 15.505 1.00 93.12 91 LYS A O 1
ATOM 725 N N . ALA A 1 92 ? -10.184 0.899 13.314 1.00 93.88 92 ALA A N 1
ATOM 726 C CA . ALA A 1 92 ? -11.319 -0.024 13.385 1.00 93.88 92 ALA A CA 1
ATOM 727 C C . ALA A 1 92 ? -10.935 -1.422 13.909 1.00 93.88 92 ALA A C 1
ATOM 729 O O . ALA A 1 92 ? -11.787 -2.151 14.412 1.00 93.88 92 ALA A O 1
ATOM 730 N N . ASN A 1 93 ? -9.651 -1.780 13.821 1.00 94.94 93 ASN A N 1
ATOM 731 C CA . ASN A 1 93 ? -9.108 -3.072 14.237 1.00 94.94 93 ASN A CA 1
ATOM 732 C C . ASN A 1 93 ? -8.251 -3.017 15.503 1.00 94.94 93 ASN A C 1
ATOM 734 O O . ASN A 1 93 ? -7.586 -4.000 15.824 1.00 94.94 93 ASN A O 1
ATOM 738 N N . ASN A 1 94 ? -8.241 -1.890 16.222 1.00 93.44 94 ASN A N 1
ATOM 739 C CA . ASN A 1 94 ? -7.421 -1.695 17.422 1.00 93.44 94 ASN A CA 1
ATOM 740 C C . ASN A 1 94 ? -5.919 -1.989 17.196 1.00 93.44 94 ASN A C 1
ATOM 742 O O . ASN A 1 94 ? -5.241 -2.511 18.079 1.00 93.44 94 ASN A O 1
ATOM 746 N N . GLN A 1 95 ? -5.387 -1.680 16.007 1.00 94.69 95 GLN A N 1
ATOM 747 C CA . GLN A 1 95 ? -3.970 -1.893 15.670 1.00 94.69 95 GLN A CA 1
ATOM 748 C C . GLN A 1 95 ? -3.066 -0.713 16.059 1.00 94.69 95 GLN A C 1
ATOM 750 O O . GLN A 1 95 ? -1.843 -0.845 16.036 1.00 94.69 95 GLN A O 1
ATOM 755 N N . ILE A 1 96 ? -3.649 0.442 16.392 1.00 94.00 96 ILE A N 1
ATOM 756 C CA . ILE A 1 96 ? -2.911 1.647 16.779 1.00 94.00 96 ILE A CA 1
ATOM 757 C C . ILE A 1 96 ? -2.464 1.506 18.236 1.00 94.00 96 ILE A C 1
ATOM 759 O O . ILE A 1 96 ? -3.285 1.526 19.149 1.00 94.00 96 ILE A O 1
ATOM 763 N N . LYS A 1 97 ? -1.154 1.385 18.449 1.00 91.50 97 LYS A N 1
ATOM 764 C CA . LYS A 1 97 ? -0.526 1.307 19.774 1.00 91.50 97 LYS A CA 1
ATOM 765 C C . LYS A 1 97 ? -0.127 2.669 20.332 1.00 91.50 97 LYS A C 1
ATOM 767 O O . LYS A 1 97 ? -0.160 2.863 21.542 1.00 91.50 97 LYS A O 1
ATOM 772 N N . TRP A 1 98 ? 0.253 3.600 19.457 1.00 86.19 98 TRP A N 1
ATOM 773 C CA . TRP A 1 98 ? 0.730 4.938 19.816 1.00 86.19 98 TRP A CA 1
ATOM 774 C C . TRP A 1 98 ? 0.082 5.998 18.923 1.00 86.19 98 TRP A C 1
ATOM 776 O O . TRP A 1 98 ? -0.144 5.744 17.741 1.00 86.19 98 TRP A O 1
ATOM 786 N N . GLY A 1 99 ? -0.177 7.189 19.471 1.00 82.50 99 GLY A N 1
ATOM 787 C CA . GLY A 1 99 ? -0.689 8.350 18.723 1.00 82.50 99 GLY A CA 1
ATOM 788 C C . GLY A 1 99 ? -2.209 8.544 18.772 1.00 82.50 99 GLY A C 1
ATOM 789 O O . GLY A 1 99 ? -2.683 9.647 18.522 1.00 82.50 99 GLY A O 1
ATOM 790 N N . LEU A 1 100 ? -2.979 7.530 19.196 1.00 78.75 100 LEU A N 1
ATOM 791 C CA . LEU A 1 100 ? -4.450 7.594 19.196 1.00 78.75 100 LEU A CA 1
ATOM 792 C C . LEU A 1 100 ? -5.026 8.718 20.079 1.00 78.75 100 LEU A C 1
ATOM 794 O O . LEU A 1 100 ? -6.028 9.323 19.721 1.00 78.75 100 LEU A O 1
ATOM 798 N N . GLU A 1 101 ? -4.411 9.016 21.223 1.00 72.62 101 GLU A N 1
ATOM 799 C CA . GLU A 1 101 ? -4.881 10.067 22.146 1.00 72.62 101 GLU A CA 1
ATOM 800 C C . GLU A 1 101 ? -4.116 11.392 21.984 1.00 72.62 101 GLU A C 1
ATOM 802 O O . GLU A 1 101 ? -4.535 12.429 22.490 1.00 72.62 101 GLU A O 1
ATOM 807 N N . ALA A 1 102 ? -3.000 11.382 21.249 1.00 59.59 102 ALA A N 1
ATOM 808 C CA . ALA A 1 102 ? -2.006 12.455 21.242 1.00 59.59 102 ALA A CA 1
ATOM 809 C C . ALA A 1 102 ? -2.219 13.511 20.138 1.00 59.59 102 ALA A C 1
ATOM 811 O O . ALA A 1 102 ? -1.253 14.090 19.652 1.00 59.59 102 ALA A O 1
ATOM 812 N N . SER A 1 103 ? -3.471 13.836 19.797 1.00 54.62 103 SER A N 1
ATOM 813 C CA . SER A 1 103 ? -3.884 14.803 18.746 1.00 54.62 103 SER A CA 1
ATOM 814 C C . SER A 1 103 ? -3.954 14.262 17.309 1.00 54.62 103 SER A C 1
ATOM 816 O O . SER A 1 103 ? -4.34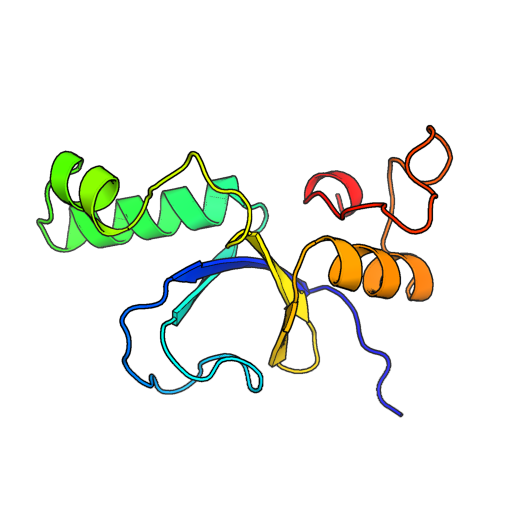4 15.003 16.411 1.00 54.62 103 SER A O 1
ATOM 818 N N . GLU A 1 104 ? -3.658 12.980 17.072 1.00 62.50 104 GLU A N 1
ATOM 819 C CA . GLU A 1 104 ? -3.700 12.364 15.733 1.00 62.50 104 GLU A CA 1
ATOM 820 C C . GLU A 1 104 ? -5.015 11.616 15.462 1.00 62.50 104 GLU A C 1
ATOM 822 O O . GLU A 1 104 ? -5.033 10.694 14.662 1.00 62.50 104 GLU A O 1
ATOM 827 N N . ASN A 1 105 ? -6.137 11.964 16.098 1.00 72.19 105 ASN A N 1
ATOM 828 C CA . ASN A 1 105 ? -7.410 11.231 15.957 1.00 72.19 105 ASN A CA 1
ATOM 829 C C . ASN A 1 105 ? -8.513 12.037 15.258 1.00 72.19 105 ASN A C 1
ATOM 831 O O . ASN A 1 105 ? -9.683 11.950 15.633 1.00 72.19 105 ASN A O 1
ATOM 835 N N . GLY A 1 106 ? -8.126 12.850 14.277 1.00 75.38 106 GLY A N 1
ATOM 836 C CA . GLY A 1 106 ? -9.054 13.551 13.395 1.00 75.38 106 GLY A CA 1
ATOM 837 C C . GLY A 1 106 ? -9.430 12.719 12.168 1.00 75.38 106 GLY A C 1
ATOM 838 O O . GLY A 1 106 ? -8.895 11.636 11.935 1.00 75.38 106 GLY A O 1
ATOM 839 N N . ASP A 1 107 ? -10.334 13.259 11.354 1.00 78.00 107 ASP A N 1
ATOM 840 C CA . ASP A 1 107 ? -10.769 12.627 10.098 1.00 78.00 107 ASP A CA 1
ATOM 841 C C . ASP A 1 107 ? -9.666 12.648 9.015 1.00 78.00 107 ASP A C 1
ATOM 843 O O . ASP A 1 107 ? -9.630 11.804 8.119 1.00 78.00 107 ASP A O 1
ATOM 847 N N . GLU A 1 108 ? -8.706 13.568 9.148 1.00 83.81 108 GLU A N 1
ATOM 848 C CA . GLU A 1 108 ? -7.551 13.736 8.250 1.00 83.81 108 GLU A CA 1
ATOM 849 C C . GLU A 1 108 ? -6.291 12.996 8.724 1.00 83.81 108 GLU A C 1
ATOM 851 O O . GLU A 1 108 ? -5.190 13.196 8.204 1.00 83.81 108 GLU A O 1
ATOM 856 N N . SER A 1 109 ? -6.426 12.144 9.737 1.00 89.50 109 SER A N 1
ATOM 857 C CA . SER A 1 109 ? -5.298 11.424 10.308 1.00 89.50 109 SER A CA 1
ATOM 858 C C . SER A 1 109 ? -4.707 10.409 9.340 1.00 89.50 109 SER A C 1
ATOM 860 O O . SER A 1 109 ? -5.410 9.674 8.647 1.00 89.50 109 SER A O 1
ATOM 862 N N . GLN A 1 110 ? -3.379 10.345 9.320 1.00 92.31 110 GLN A N 1
ATOM 863 C CA . GLN A 1 110 ? -2.623 9.467 8.440 1.00 92.31 110 GLN A CA 1
ATOM 864 C C . GLN A 1 110 ? -1.818 8.466 9.254 1.00 92.31 110 GLN A C 1
ATOM 866 O O . GLN A 1 110 ? -1.059 8.842 10.143 1.00 92.31 110 GLN A O 1
ATOM 871 N N . LEU A 1 111 ? -1.913 7.189 8.891 1.00 93.31 111 LEU A N 1
ATOM 872 C CA . LEU A 1 111 ? -1.129 6.149 9.533 1.00 93.31 111 LEU A CA 1
ATOM 873 C C . LEU A 1 111 ? 0.356 6.317 9.200 1.00 93.31 111 LEU A C 1
ATOM 875 O O . LEU A 1 111 ? 0.778 6.357 8.034 1.00 93.31 111 LEU A O 1
ATOM 879 N N . ILE A 1 112 ? 1.176 6.361 10.242 1.00 92.50 112 ILE A N 1
ATOM 880 C CA . ILE A 1 112 ? 2.616 6.155 10.151 1.00 92.50 112 ILE A CA 1
ATOM 881 C C . ILE A 1 112 ? 2.959 4.770 10.696 1.00 92.50 112 ILE A C 1
ATOM 883 O O . ILE A 1 112 ? 2.262 4.214 11.542 1.00 92.50 112 ILE A O 1
ATOM 887 N N . SER A 1 113 ? 4.036 4.172 10.188 1.00 91.31 113 SER A N 1
ATOM 888 C CA . SER A 1 113 ? 4.415 2.805 10.566 1.00 91.31 113 SER A CA 1
ATOM 889 C C . SER A 1 113 ? 4.655 2.651 12.071 1.00 91.31 113 SER A C 1
ATOM 891 O O . SER A 1 113 ? 4.434 1.587 12.631 1.00 91.31 113 SER A O 1
ATOM 893 N N . GLU A 1 114 ? 5.083 3.722 12.728 1.00 90.94 114 GLU A N 1
ATOM 894 C CA . GLU A 1 114 ? 5.335 3.838 14.159 1.00 90.94 114 GLU A CA 1
ATOM 895 C C . GLU A 1 114 ? 4.067 3.627 14.994 1.00 90.94 114 GLU A C 1
ATOM 897 O O . GLU A 1 114 ? 4.167 3.084 16.089 1.00 90.94 114 GLU A O 1
ATOM 902 N N . ASN A 1 115 ? 2.879 3.965 14.473 1.00 92.19 115 ASN A N 1
ATOM 903 C CA . ASN A 1 115 ? 1.625 3.754 15.198 1.00 92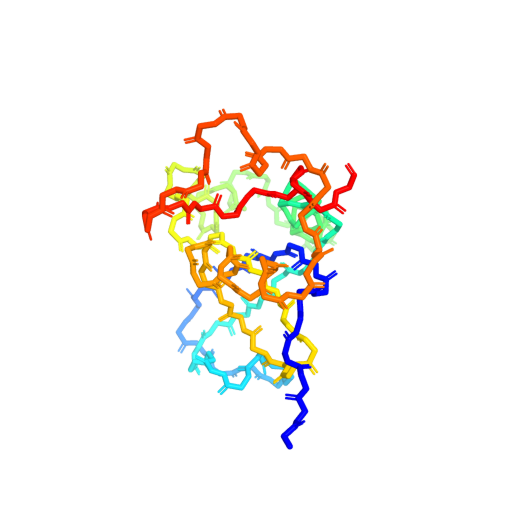.19 115 ASN A CA 1
ATOM 904 C C . ASN A 1 115 ? 1.345 2.261 15.453 1.00 92.19 115 ASN A C 1
ATOM 906 O O . ASN A 1 115 ? 0.619 1.938 16.388 1.00 92.19 115 ASN A O 1
ATOM 910 N N . LEU A 1 116 ? 1.897 1.350 14.640 1.00 92.50 116 LEU A N 1
ATOM 911 C CA . LEU A 1 116 ? 1.613 -0.091 14.701 1.00 92.50 116 LEU A CA 1
ATOM 912 C C . LEU A 1 116 ? 2.542 -0.880 15.643 1.00 92.50 116 LEU A C 1
ATOM 914 O O . LEU A 1 116 ? 2.253 -2.044 15.944 1.00 92.50 116 LEU A O 1
ATOM 918 N N . TYR A 1 117 ? 3.675 -0.309 16.082 1.00 85.62 117 TYR A N 1
ATOM 919 C CA . TYR A 1 117 ? 4.753 -1.068 16.741 1.00 85.62 117 TYR A CA 1
ATOM 920 C C . TYR A 1 117 ? 5.085 -0.600 18.146 1.00 85.62 117 TYR A C 1
ATOM 922 O O . TYR A 1 117 ? 5.461 0.574 18.324 1.00 85.62 117 TYR A O 1
#

Radius of gyration: 15.06 Å; chains: 1; bounding box: 42×26×39 Å

Sequence (117 aa):
MKVEYILCASIHFDDGKKHDGQPDNIATGFVICGRRHHNCYQTLQSIGVALGISDDEIVKNLINRTNRDHQGFVTNLNRHVGRQEAWNIAKANNQIKWGLEASENGDESQLISENLY

pLDDT: mean 86.7, std 12.7, range [50.88, 98.12]

Secondary structure (DSSP, 8-state):
-PPP-EEEEEEEE--S---TT--TT-SSSEEEEESSHHHHHHHHHHHHHHTT--HHHHHHHT--TT-GGGEEEEETTS-EEEH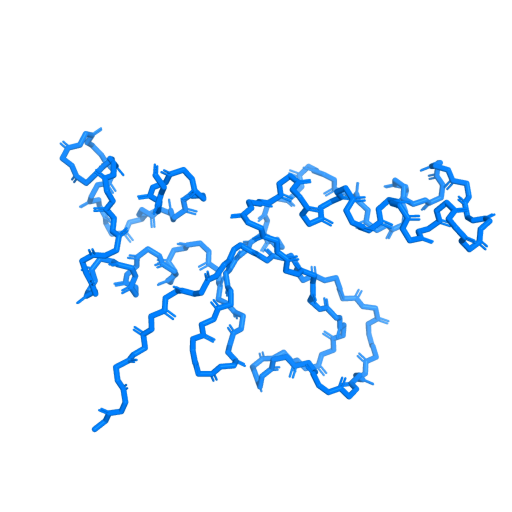HHHHHHHHHTT---SSTTTT--STT----GGGG-

Foldseek 3Di:
DDQKAFDFKKFWFFPVDDDPLAFPPDDGTHMFTDLFPVVSLVVQQVVCVVVVHDPVCCCVRGCPVVDCQRIATAIPNRHTDFFLVNVVSCVVVVQFPDDCVVPQPDSRHGDHSVRRD